Protein AF-A0A6N7C3K4-F1 (afdb_monomer_lite)

pLDDT: mean 86.45, std 16.1, range [30.47, 98.5]

Organism: NCBI:txid281738

Foldseek 3Di:
DDADADPDQGWDKDWDWDADPVRHTFIKIKIDGPDQDAPDDDWDPFWDWDWKAKQNRIFIKTWTWDADPPDRYIIIIMGGPDPVSGVVVLCCLQPDCFFIFMDDPNDTDGHHSPCVNVVSVVNPPDPD

Radius of gyration: 14.71 Å; chains: 1; bounding box: 35×38×34 Å

Structure (mmCIF, N/CA/C/O backbone):
data_AF-A0A6N7C3K4-F1
#
_entry.id   AF-A0A6N7C3K4-F1
#
loop_
_atom_site.group_PDB
_atom_site.id
_atom_site.type_symbol
_atom_site.label_atom_id
_atom_site.label_alt_id
_atom_site.label_comp_id
_atom_site.label_asym_id
_atom_site.label_entity_id
_atom_site.label_seq_id
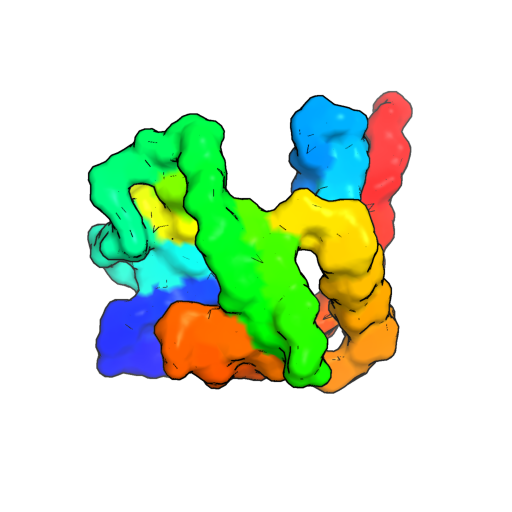_atom_site.pdbx_PDB_ins_code
_atom_site.Cartn_x
_atom_site.Cartn_y
_atom_site.Cartn_z
_atom_site.occupancy
_atom_site.B_iso_or_equiv
_atom_site.auth_seq_id
_atom_site.auth_comp_id
_atom_site.auth_asym_id
_atom_site.auth_atom_id
_atom_site.pdbx_PDB_model_num
ATOM 1 N N . MET A 1 1 ? 6.433 11.385 9.534 1.00 30.47 1 MET A N 1
ATOM 2 C CA . MET A 1 1 ? 7.196 10.177 9.163 1.00 30.47 1 MET A CA 1
ATOM 3 C C . MET A 1 1 ? 7.459 9.411 10.450 1.00 30.47 1 MET A C 1
ATOM 5 O O . MET A 1 1 ? 7.932 10.028 11.393 1.00 30.47 1 MET A O 1
ATOM 9 N N . TYR A 1 2 ? 7.035 8.153 10.552 1.00 32.94 2 TYR A N 1
ATOM 10 C CA . TYR A 1 2 ? 7.250 7.305 11.733 1.00 32.94 2 TYR A CA 1
ATOM 11 C C . TYR A 1 2 ? 8.053 6.087 11.276 1.00 32.94 2 TYR A C 1
ATOM 13 O O . TYR A 1 2 ? 7.717 5.512 10.243 1.00 32.94 2 TYR A O 1
ATOM 21 N N . MET A 1 3 ? 9.118 5.751 12.002 1.00 41.00 3 MET A N 1
ATOM 22 C CA . MET A 1 3 ? 10.035 4.655 11.685 1.00 41.00 3 MET A CA 1
ATOM 23 C C . MET A 1 3 ? 10.051 3.679 12.863 1.00 41.00 3 MET A C 1
ATOM 25 O O . MET A 1 3 ? 10.223 4.103 14.005 1.00 41.00 3 MET A O 1
ATOM 29 N N . SER A 1 4 ? 9.889 2.388 12.590 1.00 46.84 4 SER A N 1
ATOM 30 C CA . SER A 1 4 ? 10.194 1.302 13.527 1.00 46.84 4 SER A CA 1
ATOM 31 C C . SER A 1 4 ? 11.336 0.488 12.930 1.00 46.84 4 SER A C 1
ATOM 33 O O . SER A 1 4 ? 11.201 0.046 11.792 1.00 46.84 4 SER A O 1
ATOM 35 N N . GLY A 1 5 ? 12.441 0.318 13.659 1.00 42.53 5 GLY A N 1
ATOM 36 C CA . GLY A 1 5 ? 13.631 -0.386 13.174 1.00 42.53 5 GLY A CA 1
ATOM 37 C C . GLY A 1 5 ? 14.072 -1.527 14.090 1.00 42.53 5 GLY A C 1
ATOM 38 O O . GLY A 1 5 ? 13.938 -1.442 15.312 1.00 42.53 5 GLY A O 1
ATOM 39 N N . SER A 1 6 ? 14.646 -2.558 13.473 1.00 42.28 6 SER A N 1
ATOM 40 C CA . SER A 1 6 ? 15.576 -3.524 14.064 1.00 42.28 6 SER A CA 1
ATOM 41 C C . SER A 1 6 ? 16.664 -3.828 13.028 1.00 42.28 6 SER A C 1
ATOM 43 O O . SER A 1 6 ? 16.387 -3.870 11.833 1.00 42.28 6 SER A O 1
ATOM 45 N N . SER A 1 7 ? 17.904 -3.969 13.489 1.00 53.34 7 SER A N 1
ATOM 46 C CA . SER A 1 7 ? 19.130 -4.057 12.690 1.00 53.34 7 SER A CA 1
ATOM 47 C C . SER A 1 7 ? 19.326 -5.424 12.014 1.00 53.34 7 SER A C 1
ATOM 49 O O . SER A 1 7 ? 19.900 -6.331 12.605 1.00 53.34 7 SER A O 1
ATOM 51 N N . GLU A 1 8 ? 18.820 -5.509 10.795 1.00 52.69 8 GLU A N 1
ATOM 52 C CA . GLU A 1 8 ? 19.101 -6.340 9.608 1.00 52.69 8 GLU A CA 1
ATOM 53 C C . GLU A 1 8 ? 18.191 -5.672 8.570 1.00 52.69 8 GLU A C 1
ATOM 55 O O . GLU A 1 8 ? 17.054 -5.385 8.949 1.00 52.69 8 GLU A O 1
ATOM 60 N N . ASP A 1 9 ? 18.706 -5.291 7.391 1.00 57.31 9 ASP A N 1
ATOM 61 C CA . ASP A 1 9 ? 18.112 -4.328 6.444 1.00 57.31 9 ASP A CA 1
ATOM 62 C C . ASP A 1 9 ? 16.699 -3.867 6.835 1.00 57.31 9 ASP A C 1
ATOM 64 O O . ASP A 1 9 ? 15.711 -4.581 6.641 1.00 57.31 9 ASP A O 1
ATOM 68 N N . SER A 1 10 ? 16.601 -2.722 7.525 1.00 75.31 10 SER A N 1
ATOM 69 C CA . SER A 1 10 ? 15.352 -2.319 8.179 1.00 75.31 10 SER A CA 1
ATOM 70 C C . SER A 1 10 ? 14.288 -2.052 7.119 1.00 75.31 10 SER A C 1
ATOM 72 O O . SER A 1 10 ? 14.242 -0.982 6.514 1.00 75.31 10 SER A O 1
ATOM 74 N N . LYS A 1 11 ? 13.438 -3.048 6.886 1.00 80.88 11 LYS A N 1
ATOM 75 C CA . LYS A 1 11 ? 12.346 -2.988 5.925 1.00 80.88 11 LYS A CA 1
ATOM 76 C C . LYS A 1 11 ? 11.243 -2.083 6.462 1.00 80.88 11 LYS A C 1
ATOM 78 O O . LYS A 1 11 ? 10.771 -2.255 7.588 1.00 80.88 11 LYS A O 1
ATOM 83 N N . ILE A 1 12 ? 10.812 -1.114 5.663 1.00 87.50 12 ILE A N 1
ATOM 84 C CA . ILE A 1 12 ? 9.710 -0.215 5.999 1.00 87.50 12 ILE A CA 1
ATOM 85 C C . ILE A 1 12 ? 8.573 -0.406 5.006 1.00 87.50 12 ILE A C 1
ATOM 87 O O . ILE A 1 12 ? 8.734 -0.249 3.796 1.00 87.50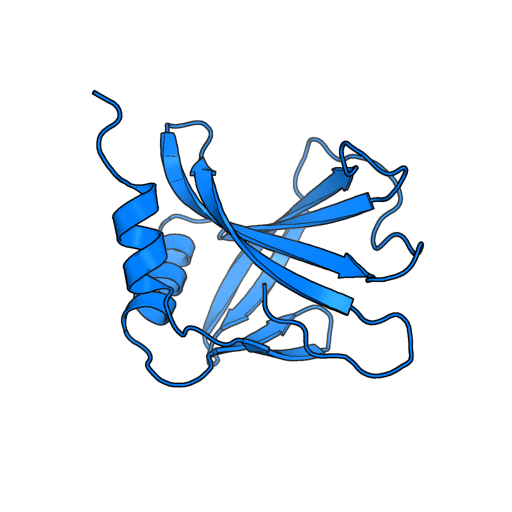 12 ILE A O 1
ATOM 91 N N . LEU A 1 13 ? 7.375 -0.600 5.561 1.00 92.19 13 LEU A N 1
ATOM 92 C CA . LEU A 1 13 ? 6.120 -0.418 4.849 1.00 92.19 13 LEU A CA 1
ATOM 93 C C . LEU A 1 13 ? 5.554 0.980 5.139 1.00 92.19 13 LEU A C 1
ATOM 95 O O . LEU A 1 13 ? 5.187 1.290 6.273 1.00 92.19 13 LEU A O 1
ATOM 99 N N . ILE A 1 14 ? 5.443 1.821 4.115 1.00 91.88 14 ILE A N 1
ATOM 100 C CA . ILE A 1 14 ? 4.824 3.154 4.188 1.00 91.88 14 ILE A CA 1
ATOM 101 C C . ILE A 1 14 ? 3.462 3.107 3.507 1.00 91.88 14 ILE A C 1
ATOM 103 O O . ILE A 1 14 ? 3.315 2.443 2.490 1.00 91.88 14 ILE A O 1
ATOM 107 N N . ALA A 1 15 ? 2.472 3.830 4.030 1.00 93.00 15 ALA A N 1
ATOM 108 C CA . ALA A 1 15 ? 1.196 4.037 3.354 1.00 93.00 15 ALA A CA 1
ATOM 109 C C . ALA A 1 15 ? 1.090 5.481 2.844 1.00 93.00 15 ALA A C 1
ATOM 111 O O . ALA A 1 15 ? 1.263 6.428 3.609 1.00 93.00 15 ALA A O 1
ATOM 112 N N . ASN A 1 16 ? 0.773 5.637 1.562 1.00 92.06 16 ASN A N 1
ATOM 113 C CA . ASN A 1 16 ? 0.655 6.905 0.856 1.00 92.06 16 ASN A CA 1
ATOM 114 C C . ASN A 1 16 ? -0.765 7.070 0.307 1.00 92.06 16 ASN A C 1
ATOM 116 O O . ASN A 1 16 ? -1.306 6.171 -0.340 1.00 92.06 16 ASN A O 1
ATOM 120 N N . ILE A 1 17 ? -1.372 8.230 0.553 1.00 91.50 17 ILE A N 1
ATOM 121 C CA . ILE A 1 17 ? -2.678 8.589 -0.005 1.00 91.50 17 ILE A CA 1
ATOM 122 C C . ILE A 1 17 ? -2.420 9.423 -1.257 1.00 91.50 17 ILE A C 1
ATOM 124 O O . ILE A 1 17 ? -1.823 10.492 -1.178 1.00 91.50 17 ILE A O 1
ATOM 128 N N . THR A 1 18 ? -2.849 8.921 -2.408 1.00 88.31 18 THR A N 1
ATOM 129 C CA . THR A 1 18 ? -2.716 9.600 -3.705 1.00 88.31 18 THR A CA 1
ATOM 130 C C . THR A 1 18 ? -3.952 9.312 -4.557 1.00 88.31 18 THR A C 1
ATOM 132 O O . THR A 1 18 ? -4.939 8.781 -4.051 1.00 88.31 18 THR A O 1
ATOM 135 N N . HIS A 1 19 ? -3.931 9.661 -5.835 1.00 86.88 19 HIS A N 1
ATOM 136 C CA . HIS A 1 19 ? -5.021 9.422 -6.769 1.00 86.88 19 HIS A CA 1
ATOM 137 C C . HIS A 1 19 ? -4.672 8.277 -7.724 1.00 86.88 19 HIS A C 1
ATOM 139 O O . HIS A 1 19 ? -3.527 8.114 -8.146 1.00 86.88 19 HIS A O 1
ATOM 145 N N . SER A 1 20 ? -5.666 7.458 -8.063 1.00 83.12 20 SER A N 1
ATOM 146 C CA . SER A 1 20 ? -5.566 6.501 -9.163 1.00 83.12 20 SER A CA 1
ATOM 147 C C . SER A 1 20 ? -5.400 7.236 -10.498 1.00 83.12 20 SER A C 1
ATOM 149 O O . SER A 1 20 ? -5.643 8.436 -10.602 1.00 83.12 20 SER A O 1
ATOM 151 N N . ALA A 1 21 ? -5.093 6.495 -11.567 1.00 79.69 21 ALA A N 1
ATOM 152 C CA . ALA A 1 21 ? -5.081 7.047 -12.925 1.00 79.69 21 ALA A CA 1
ATOM 153 C C . ALA A 1 21 ? -6.429 7.673 -13.346 1.00 79.69 21 ALA A C 1
ATOM 155 O O . ALA A 1 21 ? -6.464 8.527 -14.221 1.00 79.69 21 ALA A O 1
ATOM 156 N N . SER A 1 22 ? -7.534 7.263 -12.714 1.00 81.38 22 SER A N 1
ATOM 157 C CA . SER A 1 22 ? -8.872 7.821 -12.935 1.00 81.38 22 SER A CA 1
ATOM 158 C C . SER A 1 22 ? -9.215 8.981 -11.990 1.00 81.38 22 SER A C 1
ATOM 160 O O . SER A 1 22 ? -10.375 9.370 -11.911 1.00 81.38 22 SER A O 1
ATOM 162 N N . GLY A 1 23 ? -8.251 9.484 -11.214 1.00 82.56 23 GLY A N 1
ATOM 163 C CA . GLY A 1 23 ? -8.449 10.596 -10.284 1.00 82.56 23 GLY A CA 1
ATOM 164 C C . GLY A 1 23 ? -9.150 10.231 -8.972 1.00 82.56 23 GLY A C 1
ATOM 165 O O . GLY A 1 23 ? -9.439 11.118 -8.180 1.00 82.56 23 GLY A O 1
ATOM 166 N N . HIS A 1 24 ? -9.419 8.952 -8.688 1.00 84.62 24 HIS A N 1
ATOM 167 C CA . HIS A 1 24 ? -10.021 8.564 -7.410 1.00 84.62 24 HIS A CA 1
ATOM 168 C C . HIS A 1 24 ? -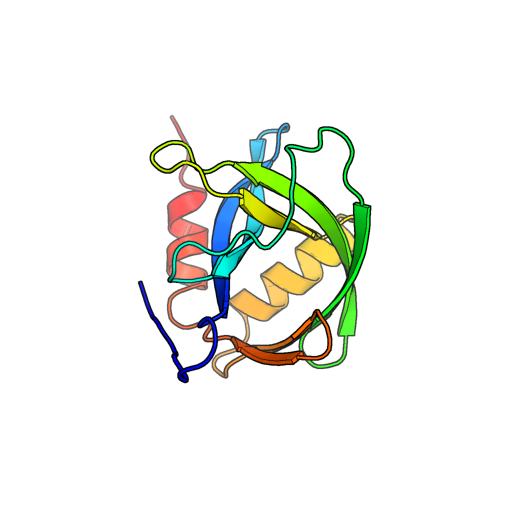8.962 8.445 -6.325 1.00 84.62 24 HIS A C 1
ATOM 170 O O . HIS A 1 24 ? -7.958 7.753 -6.503 1.00 84.62 24 HIS A O 1
ATOM 176 N N . GLN A 1 25 ? -9.217 9.061 -5.174 1.00 88.75 25 GLN A N 1
ATOM 177 C CA . GLN A 1 25 ? -8.360 8.925 -4.007 1.00 88.75 25 GLN A CA 1
ATOM 178 C C . GLN A 1 25 ? -8.192 7.447 -3.621 1.00 88.75 25 GLN A C 1
ATOM 180 O O . GLN A 1 25 ? -9.160 6.685 -3.527 1.00 88.75 25 GLN A O 1
ATOM 185 N N . ARG A 1 26 ? -6.949 7.029 -3.403 1.00 91.88 26 ARG A N 1
ATOM 186 C CA . ARG A 1 26 ? -6.567 5.636 -3.205 1.00 91.88 26 ARG A CA 1
ATOM 187 C C . ARG A 1 26 ? -5.396 5.526 -2.237 1.00 91.88 26 ARG A C 1
ATOM 189 O O . ARG A 1 26 ? -4.535 6.401 -2.160 1.00 91.88 26 ARG A O 1
ATOM 196 N N . LEU A 1 27 ? -5.377 4.418 -1.502 1.00 92.75 27 LEU A N 1
ATOM 197 C CA . LEU A 1 27 ? -4.269 4.060 -0.630 1.00 92.75 27 LEU A CA 1
ATOM 198 C C . LEU A 1 27 ? -3.268 3.187 -1.391 1.00 92.75 27 LEU A C 1
ATOM 200 O O . LEU A 1 27 ? -3.627 2.145 -1.953 1.00 92.75 27 LEU A O 1
ATOM 204 N N . TYR A 1 28 ? -2.017 3.618 -1.378 1.00 95.12 28 TYR A N 1
ATOM 205 C CA . TYR A 1 28 ? -0.873 2.866 -1.865 1.00 95.12 28 TYR A CA 1
ATOM 206 C C . TYR A 1 28 ? 0.047 2.540 -0.698 1.00 95.12 28 TYR A C 1
ATOM 208 O O . TYR A 1 28 ? 0.108 3.280 0.280 1.00 95.12 28 TYR A O 1
ATOM 216 N N . PHE A 1 29 ? 0.759 1.431 -0.804 1.00 95.44 29 PHE A N 1
ATOM 217 C CA . PHE A 1 29 ? 1.807 1.043 0.120 1.00 95.44 29 PHE A CA 1
ATOM 218 C C . PHE A 1 29 ? 3.141 1.043 -0.620 1.00 95.44 29 PHE A C 1
ATOM 220 O O . PHE A 1 29 ? 3.174 0.708 -1.802 1.00 95.44 29 PHE A O 1
ATOM 227 N N . SER A 1 30 ? 4.215 1.410 0.064 1.00 93.12 30 SER A N 1
ATOM 228 C CA . SER A 1 30 ? 5.581 1.360 -0.446 1.00 93.12 30 SER A CA 1
ATOM 229 C C . SER A 1 30 ? 6.418 0.504 0.490 1.00 93.12 30 SER A C 1
ATOM 231 O O . SER A 1 30 ? 6.492 0.807 1.678 1.00 93.12 30 SER A O 1
ATOM 233 N N . ASP A 1 31 ? 7.020 -0.550 -0.041 1.00 92.12 31 ASP A N 1
ATOM 234 C CA . ASP A 1 31 ? 7.892 -1.475 0.678 1.00 92.12 31 ASP A CA 1
ATOM 235 C C . ASP A 1 31 ? 9.329 -1.313 0.168 1.00 92.12 31 ASP A C 1
ATOM 237 O O . ASP A 1 31 ? 9.560 -1.424 -1.038 1.00 92.12 31 ASP A O 1
ATOM 241 N N . HIS A 1 32 ? 10.254 -0.971 1.064 1.00 87.19 32 HIS A N 1
ATOM 242 C CA . HIS A 1 32 ? 11.668 -0.710 0.766 1.00 87.19 32 HIS A CA 1
ATOM 243 C C . HIS A 1 32 ? 12.530 -0.858 2.023 1.00 87.19 32 HIS A C 1
ATOM 245 O O . HIS A 1 32 ? 12.018 -0.805 3.143 1.00 87.19 32 HIS A O 1
ATOM 251 N N . TYR A 1 33 ? 13.837 -1.006 1.831 1.00 83.75 33 TYR A N 1
ATOM 252 C CA . TYR A 1 33 ? 14.822 -0.971 2.905 1.00 83.75 33 TYR A CA 1
ATOM 253 C C . TYR A 1 33 ? 15.263 0.472 3.202 1.00 83.75 33 TYR A C 1
ATOM 255 O O . TYR A 1 33 ? 15.229 1.328 2.317 1.00 83.75 33 TYR A O 1
ATOM 263 N N . ILE A 1 34 ? 15.622 0.763 4.461 1.00 76.88 34 ILE A N 1
ATOM 264 C CA . ILE A 1 34 ? 16.193 2.068 4.865 1.00 76.88 34 ILE A CA 1
ATOM 265 C C . ILE A 1 34 ? 17.598 2.269 4.283 1.00 76.88 34 ILE A C 1
ATOM 267 O O . ILE A 1 34 ? 18.017 3.401 4.046 1.00 76.88 34 ILE A O 1
ATOM 271 N N . ASP A 1 35 ? 18.342 1.182 4.122 1.00 75.00 35 ASP A N 1
ATOM 272 C CA . ASP A 1 35 ? 19.688 1.166 3.555 1.00 75.00 35 ASP A CA 1
ATOM 273 C C . ASP A 1 35 ? 19.664 1.185 2.016 1.00 75.00 35 ASP A C 1
ATOM 275 O O . ASP A 1 35 ? 18.681 1.570 1.386 1.00 75.00 35 ASP A O 1
ATOM 279 N N . THR A 1 36 ? 20.794 0.823 1.406 1.00 68.06 36 THR A N 1
ATOM 280 C CA . THR A 1 36 ? 21.004 0.823 -0.042 1.00 68.06 36 THR A CA 1
ATOM 281 C C . THR A 1 36 ? 20.438 -0.411 -0.757 1.00 68.06 36 THR A C 1
ATOM 283 O O . THR A 1 36 ? 20.602 -0.509 -1.971 1.00 68.06 36 THR A O 1
ATOM 286 N N . SER A 1 37 ? 19.808 -1.358 -0.054 1.00 79.81 37 SER A N 1
ATOM 287 C CA . SER A 1 37 ? 19.313 -2.607 -0.639 1.00 79.81 37 SER A CA 1
ATOM 288 C C . SER A 1 37 ? 18.032 -2.402 -1.452 1.00 79.81 37 SER A C 1
ATOM 290 O O . SER A 1 37 ? 17.091 -1.716 -1.047 1.00 79.81 37 SER A O 1
ATOM 292 N N . ASP A 1 38 ? 17.972 -3.058 -2.609 1.00 86.38 38 ASP A N 1
ATOM 293 C CA . ASP A 1 38 ? 16.785 -3.104 -3.458 1.00 86.38 38 ASP A CA 1
ATOM 294 C C . ASP A 1 38 ? 15.845 -4.233 -3.021 1.00 86.38 38 ASP A C 1
ATOM 296 O O . ASP A 1 38 ? 16.262 -5.384 -2.893 1.00 86.38 38 ASP A O 1
ATOM 300 N N . VAL A 1 39 ? 14.541 -3.960 -2.901 1.00 87.25 39 VAL A N 1
ATOM 301 C CA . VAL A 1 39 ? 13.542 -5.040 -2.711 1.00 87.25 39 VAL A CA 1
ATOM 302 C C . VAL A 1 39 ? 13.188 -5.751 -4.025 1.00 87.25 39 VAL A C 1
ATOM 304 O O . VAL A 1 39 ? 12.516 -6.784 -4.024 1.00 87.25 39 VAL A O 1
ATOM 307 N N . CYS A 1 40 ? 13.586 -5.186 -5.170 1.00 90.44 40 CYS A N 1
ATOM 308 C CA . CYS A 1 40 ? 13.315 -5.716 -6.506 1.00 90.44 40 CYS A CA 1
ATOM 309 C C . CYS A 1 40 ? 14.282 -5.143 -7.552 1.00 90.44 40 CYS A C 1
ATOM 311 O O . CYS A 1 40 ? 14.810 -4.062 -7.374 1.00 90.44 40 CYS A O 1
ATOM 313 N N . SER A 1 41 ? 14.512 -5.840 -8.668 1.00 88.81 41 SER A N 1
ATOM 314 C CA . SER A 1 41 ? 15.680 -5.538 -9.521 1.00 88.81 41 SER A CA 1
ATOM 315 C C . SER A 1 41 ? 15.434 -4.603 -10.716 1.00 88.81 41 SER A C 1
ATOM 317 O O . SER A 1 41 ? 16.391 -4.143 -11.330 1.00 88.81 41 SER A O 1
ATOM 319 N N . PHE A 1 42 ? 14.184 -4.364 -11.132 1.00 90.00 42 PHE A N 1
ATOM 320 C CA . PHE A 1 42 ? 13.892 -3.540 -12.317 1.00 90.00 42 PHE A CA 1
ATOM 321 C C . PHE A 1 42 ? 12.456 -3.017 -12.344 1.00 90.00 42 PHE A C 1
ATOM 323 O O . PHE A 1 42 ? 11.528 -3.687 -11.893 1.00 90.00 42 PHE A O 1
ATOM 330 N N . LYS A 1 43 ? 12.243 -1.842 -12.959 1.00 94.12 43 LYS A N 1
ATOM 331 C CA . LYS A 1 43 ? 10.902 -1.253 -13.107 1.00 94.12 43 LYS A CA 1
ATOM 332 C C . LYS A 1 43 ? 9.967 -2.187 -13.877 1.00 94.12 43 LYS A C 1
ATOM 334 O O . LYS A 1 43 ? 10.277 -2.608 -14.988 1.00 94.12 43 LYS A O 1
ATOM 339 N N . THR A 1 44 ? 8.776 -2.417 -13.337 1.00 95.19 44 THR A N 1
ATOM 340 C CA . THR A 1 44 ? 7.725 -3.203 -14.002 1.00 95.19 44 THR A CA 1
ATOM 341 C C . THR A 1 44 ? 6.565 -2.312 -14.428 1.00 95.19 44 THR A C 1
ATOM 343 O O . THR A 1 44 ? 6.067 -1.532 -13.617 1.00 95.19 44 THR A O 1
ATOM 346 N N . SER A 1 45 ? 6.070 -2.471 -15.656 1.00 92.81 45 SER A N 1
ATOM 347 C CA . SER A 1 45 ? 4.836 -1.820 -16.132 1.00 92.81 45 SER A CA 1
ATOM 348 C C . SER A 1 45 ? 3.576 -2.626 -15.795 1.00 92.81 45 SER A C 1
ATOM 350 O O . SER A 1 45 ? 2.526 -2.059 -15.489 1.00 92.81 45 SER A O 1
ATOM 352 N N . VAL A 1 46 ? 3.685 -3.956 -15.800 1.00 93.88 46 VAL A N 1
ATOM 353 C CA . VAL A 1 46 ? 2.594 -4.877 -15.466 1.00 93.88 46 VAL A CA 1
ATOM 354 C C . VAL A 1 46 ? 2.703 -5.287 -13.995 1.00 93.88 46 VAL A C 1
ATOM 356 O O . VAL A 1 46 ? 3.756 -5.784 -13.592 1.00 93.88 46 VAL A O 1
ATOM 359 N N . PRO A 1 47 ? 1.644 -5.118 -13.181 1.00 95.88 47 PRO A N 1
ATOM 360 C CA . PRO A 1 47 ? 1.683 -5.528 -11.786 1.00 95.88 47 PRO A CA 1
ATOM 361 C C . PRO A 1 47 ? 1.654 -7.046 -11.638 1.00 95.88 47 PRO A C 1
ATOM 363 O O . PRO A 1 47 ? 0.843 -7.741 -12.257 1.00 95.88 47 PRO A O 1
ATOM 366 N N . SER A 1 48 ? 2.444 -7.542 -10.693 1.00 95.94 48 SER A N 1
ATOM 367 C CA . SER A 1 48 ? 2.214 -8.860 -10.104 1.00 95.94 48 SER A CA 1
ATOM 368 C C . SER A 1 48 ? 0.996 -8.822 -9.171 1.00 95.94 48 SER A C 1
ATOM 370 O O . SER A 1 48 ? 0.605 -7.764 -8.668 1.00 95.94 48 SER A O 1
ATOM 372 N N . ARG A 1 49 ? 0.364 -9.980 -8.948 1.00 96.12 49 ARG A N 1
ATOM 373 C CA . ARG A 1 49 ? -0.765 -10.126 -8.018 1.00 96.12 49 ARG A CA 1
ATOM 374 C C . ARG A 1 49 ? -0.352 -10.985 -6.841 1.00 96.12 49 ARG A C 1
ATOM 376 O O . ARG A 1 49 ? 0.222 -12.049 -7.037 1.00 96.12 49 ARG A O 1
ATOM 383 N N . PHE A 1 50 ? -0.715 -10.556 -5.645 1.00 94.88 50 PHE A N 1
ATOM 384 C CA . PHE A 1 50 ? -0.459 -11.305 -4.419 1.00 94.88 50 PHE A CA 1
ATOM 385 C C . PHE A 1 50 ? -1.517 -10.951 -3.362 1.00 94.88 50 PHE A C 1
ATOM 387 O O . PHE A 1 50 ? -2.446 -10.188 -3.642 1.00 94.88 50 PHE A O 1
ATOM 394 N N . THR A 1 51 ? -1.411 -11.529 -2.169 1.00 97.00 51 THR A N 1
ATOM 395 C CA . THR A 1 51 ? -2.368 -11.321 -1.078 1.00 97.00 51 THR A CA 1
ATOM 396 C C . THR A 1 51 ? -1.673 -10.653 0.100 1.00 97.00 51 THR A C 1
ATOM 398 O O . THR A 1 51 ? -0.628 -11.121 0.539 1.00 97.00 51 THR A O 1
ATOM 401 N N . MET A 1 52 ? -2.286 -9.599 0.634 1.00 97.88 52 MET A N 1
ATOM 402 C CA . MET A 1 52 ? -1.995 -9.088 1.976 1.00 97.88 52 MET A CA 1
ATOM 403 C C . MET A 1 52 ? -3.172 -9.409 2.885 1.00 97.88 52 MET A C 1
ATOM 405 O O . MET A 1 52 ? -4.320 -9.422 2.433 1.00 97.88 52 MET A O 1
ATOM 409 N N . VAL A 1 53 ? -2.909 -9.646 4.164 1.00 98.31 53 VAL A N 1
ATOM 410 C CA . VAL A 1 53 ? -3.964 -9.884 5.155 1.00 98.31 53 VAL A CA 1
ATOM 411 C C . VAL A 1 53 ? -3.999 -8.709 6.117 1.00 98.31 53 VAL A C 1
ATOM 413 O O . VAL A 1 53 ? -2.994 -8.411 6.749 1.00 98.31 53 VAL A O 1
ATOM 416 N N . PHE A 1 54 ? -5.149 -8.055 6.252 1.00 97.81 54 PHE A N 1
ATOM 417 C CA . PHE A 1 54 ? -5.356 -6.928 7.163 1.00 97.81 54 PHE A CA 1
ATOM 418 C C . PHE A 1 54 ? -6.353 -7.354 8.242 1.00 97.81 54 PHE A C 1
ATOM 420 O O . PHE A 1 54 ? -7.488 -7.698 7.919 1.00 97.81 54 PHE A O 1
ATOM 427 N N . ASN A 1 55 ? -5.947 -7.379 9.513 1.00 96.62 55 ASN A N 1
ATOM 428 C CA . ASN A 1 55 ? -6.760 -7.870 10.636 1.00 96.62 55 ASN A CA 1
ATOM 429 C C . ASN A 1 55 ? -7.469 -9.209 10.337 1.00 96.62 55 ASN A C 1
ATOM 431 O O . ASN A 1 55 ? -8.653 -9.381 10.616 1.00 96.62 55 ASN A O 1
ATOM 435 N N . GLY A 1 56 ? -6.745 -10.154 9.728 1.00 96.56 56 GLY A N 1
ATOM 436 C CA . GLY A 1 56 ? -7.261 -11.480 9.361 1.00 96.56 56 GLY A CA 1
ATOM 437 C C . GLY A 1 56 ? -8.049 -11.538 8.045 1.00 96.56 56 GLY A C 1
ATOM 438 O O . GLY A 1 56 ? -8.296 -12.628 7.538 1.00 96.56 56 GLY A O 1
ATOM 439 N N . GLN A 1 57 ? -8.398 -10.401 7.438 1.00 98.12 57 GLN A N 1
ATOM 440 C CA . GLN A 1 57 ? -9.068 -10.367 6.140 1.00 98.12 57 GLN A CA 1
ATOM 441 C C . GLN A 1 57 ? -8.048 -10.335 5.000 1.00 98.12 57 GLN A C 1
ATOM 443 O O . GLN A 1 57 ? -7.301 -9.368 4.841 1.00 98.12 57 GLN A O 1
ATOM 448 N N . ALA A 1 58 ? -8.066 -11.363 4.154 1.00 97.94 58 ALA A N 1
ATOM 449 C CA . ALA A 1 58 ? -7.274 -11.396 2.931 1.00 97.94 58 ALA A CA 1
ATOM 450 C C . ALA A 1 58 ? -7.789 -10.378 1.897 1.00 97.94 58 ALA A C 1
ATOM 452 O O . ALA A 1 58 ? -8.987 -10.309 1.599 1.00 97.94 58 ALA A O 1
ATOM 453 N N . VAL A 1 59 ? -6.861 -9.622 1.316 1.00 98.50 59 VAL A N 1
ATOM 454 C CA . VAL A 1 59 ? -7.090 -8.636 0.260 1.00 98.50 59 VAL A CA 1
ATOM 455 C C . VAL A 1 59 ? -6.112 -8.914 -0.877 1.00 98.50 59 VAL A C 1
ATOM 457 O O . VAL A 1 59 ? -4.899 -8.971 -0.680 1.00 98.50 59 VAL A O 1
ATOM 460 N N . LYS A 1 60 ? -6.644 -9.085 -2.091 1.00 98.19 60 LYS A N 1
ATOM 461 C CA . LYS A 1 60 ? -5.824 -9.206 -3.299 1.00 98.19 60 LYS A CA 1
ATOM 462 C C . LYS A 1 60 ? -5.221 -7.846 -3.636 1.00 98.19 60 LYS A C 1
ATOM 464 O O . LYS A 1 60 ? -5.953 -6.860 -3.728 1.00 98.19 60 LYS A O 1
ATOM 469 N N . MET A 1 61 ? -3.922 -7.823 -3.882 1.00 97.94 61 MET A N 1
ATOM 470 C CA . MET A 1 61 ? -3.124 -6.631 -4.135 1.00 97.94 61 MET A CA 1
ATOM 471 C C . MET A 1 61 ? -2.485 -6.690 -5.527 1.00 97.94 61 MET A C 1
ATOM 473 O O . MET A 1 61 ? -2.214 -7.770 -6.059 1.00 97.94 61 MET A O 1
ATOM 477 N N . LEU A 1 62 ? -2.256 -5.516 -6.108 1.00 97.31 62 LEU A N 1
ATOM 478 C CA . LEU A 1 62 ? -1.362 -5.293 -7.243 1.00 97.31 62 LEU A CA 1
ATOM 479 C C . LEU A 1 62 ? -0.024 -4.799 -6.698 1.00 97.31 62 LEU A C 1
ATOM 481 O O . LEU A 1 62 ? -0.029 -4.012 -5.752 1.00 97.31 62 LEU A O 1
ATOM 485 N N . ARG A 1 63 ? 1.086 -5.253 -7.284 1.00 96.75 63 ARG A N 1
ATOM 486 C CA . ARG A 1 63 ? 2.446 -4.854 -6.904 1.00 96.75 63 ARG A CA 1
ATOM 487 C C . ARG A 1 63 ? 3.303 -4.573 -8.128 1.00 96.75 63 ARG A C 1
ATOM 489 O O . ARG A 1 63 ? 3.453 -5.455 -8.979 1.00 96.75 63 ARG A O 1
ATOM 496 N N . TRP A 1 64 ? 3.901 -3.389 -8.161 1.00 96.56 64 TRP A N 1
ATOM 497 C CA . TRP A 1 64 ? 4.891 -2.968 -9.149 1.00 96.56 64 TRP A CA 1
ATOM 498 C C . TRP A 1 64 ? 6.249 -2.795 -8.480 1.00 96.56 64 TRP A C 1
ATOM 500 O O . TRP A 1 64 ? 6.312 -2.281 -7.369 1.00 96.56 64 TRP A O 1
ATOM 510 N N . CYS A 1 65 ? 7.324 -3.157 -9.172 1.00 96.44 65 CYS A N 1
ATOM 511 C CA . CYS A 1 65 ? 8.653 -2.662 -8.845 1.00 96.44 65 CYS A CA 1
ATOM 512 C C . CYS A 1 65 ? 8.823 -1.274 -9.475 1.00 96.44 65 CYS A C 1
ATOM 514 O O . CYS A 1 65 ? 8.637 -1.104 -10.687 1.00 96.44 65 CYS A O 1
ATOM 516 N N . LYS A 1 66 ? 9.133 -0.273 -8.657 1.00 94.88 66 LYS A N 1
ATOM 517 C CA . LYS A 1 66 ? 9.380 1.114 -9.057 1.00 94.88 66 LYS A CA 1
ATOM 518 C C . LYS A 1 66 ? 10.780 1.522 -8.627 1.00 94.88 66 LYS A C 1
ATOM 520 O O . LYS A 1 66 ? 11.348 0.919 -7.735 1.00 94.88 66 LYS A O 1
ATOM 525 N N . LYS A 1 67 ? 11.324 2.554 -9.269 1.00 93.19 67 LYS A N 1
ATOM 526 C CA . LYS A 1 67 ? 12.591 3.177 -8.867 1.00 93.19 67 LYS A CA 1
ATOM 527 C C . LYS A 1 67 ? 12.281 4.490 -8.171 1.00 93.19 67 LYS A C 1
ATOM 529 O O . LYS A 1 67 ? 11.385 5.203 -8.642 1.00 93.19 67 LYS A O 1
ATOM 534 N N . PHE A 1 68 ? 13.013 4.808 -7.116 1.00 89.06 68 PHE A N 1
ATOM 535 C CA . PHE A 1 68 ? 13.015 6.153 -6.556 1.00 89.06 68 PHE A CA 1
ATOM 536 C C . PHE A 1 68 ? 13.503 7.172 -7.599 1.00 89.06 68 PHE A C 1
ATOM 538 O O . PHE A 1 68 ? 14.140 6.829 -8.600 1.00 89.06 68 PHE A O 1
ATOM 545 N N . THR A 1 69 ? 13.100 8.429 -7.438 1.00 89.06 69 THR A N 1
ATOM 546 C CA . THR A 1 69 ? 13.432 9.502 -8.392 1.00 89.06 69 THR A CA 1
ATOM 547 C C . THR A 1 69 ? 14.796 10.122 -8.123 1.00 89.06 69 THR A C 1
ATOM 549 O O . THR A 1 69 ? 15.426 10.637 -9.040 1.00 89.06 69 THR A O 1
ATOM 552 N N . ASP A 1 70 ? 15.212 10.092 -6.866 1.00 87.44 70 ASP A N 1
ATOM 553 C CA . ASP A 1 70 ? 16.360 10.775 -6.276 1.00 87.44 70 ASP A CA 1
ATOM 554 C C . ASP A 1 70 ? 17.540 9.837 -5.998 1.00 87.44 70 ASP A C 1
ATOM 556 O O . ASP A 1 70 ? 18.686 10.280 -6.021 1.00 87.44 70 ASP A O 1
ATOM 560 N N . VAL A 1 71 ? 17.276 8.545 -5.799 1.00 86.25 71 VAL A N 1
ATOM 561 C CA . VAL A 1 71 ? 18.294 7.519 -5.538 1.00 86.25 71 VAL A CA 1
ATOM 562 C C . VAL A 1 71 ? 18.190 6.353 -6.523 1.00 86.25 71 VAL A C 1
ATOM 564 O O . VAL A 1 71 ? 17.118 6.053 -7.057 1.00 86.25 71 VAL A O 1
ATOM 567 N N . ASP A 1 72 ? 19.320 5.689 -6.790 1.00 87.62 72 ASP A N 1
ATOM 568 C CA . ASP A 1 72 ? 19.391 4.511 -7.666 1.00 87.62 72 ASP A CA 1
ATOM 569 C C . ASP A 1 72 ? 18.937 3.243 -6.937 1.00 87.62 72 ASP A C 1
ATOM 571 O O . ASP A 1 72 ? 19.700 2.300 -6.779 1.00 87.62 72 ASP A O 1
ATOM 575 N N . GLN A 1 73 ? 17.699 3.265 -6.443 1.00 89.69 73 GLN A N 1
ATOM 576 C CA . GLN A 1 73 ? 17.120 2.175 -5.668 1.00 89.69 73 GLN A CA 1
ATOM 577 C C . GLN A 1 73 ? 15.698 1.864 -6.113 1.00 89.69 73 GLN A C 1
ATOM 579 O O . GLN A 1 73 ? 14.974 2.724 -6.638 1.00 89.69 73 GLN A O 1
ATOM 584 N N . TYR A 1 74 ? 15.278 0.635 -5.852 1.00 93.12 74 TYR A N 1
ATOM 585 C CA . TYR A 1 74 ? 13.999 0.090 -6.256 1.00 93.12 74 TYR A CA 1
ATOM 586 C C . TYR A 1 74 ? 13.156 -0.337 -5.055 1.00 93.12 74 TYR A C 1
ATOM 588 O O . TYR A 1 74 ? 13.622 -0.987 -4.122 1.00 93.12 74 TYR A O 1
ATOM 596 N N . TYR A 1 75 ? 11.873 0.009 -5.118 1.00 93.88 75 TYR A N 1
ATOM 597 C CA . TYR A 1 75 ? 10.864 -0.291 -4.111 1.00 93.88 75 TYR A CA 1
ATOM 598 C C . TYR A 1 75 ? 9.662 -0.999 -4.725 1.00 93.88 75 TYR A C 1
ATOM 600 O O . TYR A 1 75 ? 9.370 -0.862 -5.919 1.00 93.88 75 TYR A O 1
ATOM 608 N N . PHE A 1 76 ? 8.902 -1.712 -3.899 1.00 95.38 76 PHE A N 1
ATOM 609 C CA . PHE A 1 76 ? 7.588 -2.187 -4.302 1.00 95.38 76 PHE A CA 1
ATOM 610 C C . PHE A 1 76 ? 6.532 -1.132 -4.004 1.00 95.38 76 PHE A C 1
ATOM 612 O O . PHE A 1 76 ? 6.392 -0.695 -2.868 1.00 95.38 76 PHE A O 1
ATOM 619 N N . GLU A 1 77 ? 5.734 -0.773 -5.005 1.00 96.00 77 GLU A N 1
ATOM 620 C CA . GLU A 1 77 ? 4.484 -0.044 -4.811 1.00 96.00 77 GLU A CA 1
ATOM 621 C C . GLU A 1 77 ? 3.311 -1.019 -4.883 1.00 96.00 77 GLU A C 1
ATOM 623 O O . GLU A 1 77 ? 3.214 -1.815 -5.822 1.00 96.00 77 GLU A O 1
ATOM 628 N N . LEU A 1 78 ? 2.407 -0.955 -3.906 1.00 96.31 78 LEU A N 1
ATOM 629 C CA . LEU A 1 78 ? 1.313 -1.903 -3.747 1.00 96.31 78 LEU A CA 1
ATOM 630 C C . LEU A 1 78 ? -0.029 -1.188 -3.547 1.00 96.31 78 LEU A C 1
ATOM 632 O O . LEU A 1 78 ? -0.107 -0.157 -2.891 1.00 96.31 78 LEU A O 1
ATOM 636 N N . THR A 1 79 ? -1.124 -1.738 -4.070 1.00 96.88 79 THR A N 1
ATOM 637 C CA . THR A 1 79 ? -2.488 -1.220 -3.825 1.00 96.88 79 THR A CA 1
ATOM 638 C C . THR A 1 79 ? -3.522 -2.343 -3.941 1.00 96.88 79 THR A C 1
ATOM 640 O O . THR A 1 79 ? -3.266 -3.323 -4.649 1.00 96.88 79 THR A O 1
ATOM 643 N N . PRO A 1 80 ? -4.699 -2.259 -3.289 1.00 97.19 80 PRO A N 1
ATOM 644 C CA . PRO A 1 80 ? -5.749 -3.252 -3.479 1.00 97.19 80 PRO A CA 1
ATOM 645 C C . PRO A 1 80 ? -6.135 -3.402 -4.954 1.00 97.19 80 PRO A C 1
ATOM 647 O O . PRO A 1 80 ? -6.353 -2.422 -5.662 1.00 97.19 80 PRO A O 1
ATOM 650 N N . ALA A 1 81 ? -6.255 -4.642 -5.422 1.00 96.31 81 ALA A N 1
ATOM 651 C CA . ALA A 1 81 ? -6.521 -4.962 -6.825 1.00 96.31 81 ALA A CA 1
ATOM 652 C C . ALA A 1 81 ? -7.986 -4.774 -7.239 1.00 96.31 81 ALA A C 1
ATOM 654 O O . ALA A 1 81 ? -8.305 -4.822 -8.423 1.00 96.31 81 ALA A O 1
ATOM 655 N N . THR A 1 82 ? -8.888 -4.626 -6.270 1.00 94.81 82 THR A N 1
ATOM 656 C CA . THR A 1 82 ? -10.333 -4.536 -6.502 1.00 94.81 82 THR A CA 1
ATOM 657 C C . THR A 1 82 ? -10.921 -3.387 -5.706 1.00 94.81 82 THR A C 1
ATOM 659 O O . THR A 1 82 ? -10.403 -3.037 -4.645 1.00 94.81 82 THR A O 1
ATOM 662 N N . GLU A 1 83 ? -12.039 -2.840 -6.178 1.00 93.12 83 GLU A N 1
ATOM 663 C CA . GLU A 1 83 ? -12.721 -1.750 -5.481 1.00 93.12 83 GLU A CA 1
ATOM 664 C C . GLU A 1 83 ? -13.275 -2.190 -4.122 1.00 93.12 83 GLU A C 1
ATOM 666 O O . GLU A 1 83 ? -13.167 -1.484 -3.124 1.00 93.12 83 GLU A O 1
ATOM 671 N N . ARG A 1 84 ? -13.771 -3.428 -4.032 1.00 95.50 84 ARG A N 1
ATOM 672 C CA . ARG A 1 84 ? -14.167 -4.028 -2.752 1.00 95.50 84 ARG A CA 1
ATOM 673 C C . ARG A 1 84 ? -12.998 -4.089 -1.762 1.00 95.50 84 ARG A C 1
ATOM 675 O O . ARG A 1 84 ? -13.183 -3.768 -0.591 1.00 95.50 84 ARG A O 1
ATOM 682 N N . GLY A 1 85 ? -11.814 -4.497 -2.224 1.00 96.56 85 GLY A N 1
ATOM 683 C CA . GLY A 1 85 ? -10.602 -4.533 -1.402 1.00 96.56 85 GLY A CA 1
ATOM 684 C C . GLY A 1 85 ? -10.172 -3.138 -0.952 1.00 96.56 85 GLY A C 1
ATOM 685 O O . GLY A 1 85 ? -9.897 -2.936 0.226 1.00 96.56 85 GLY A O 1
ATOM 686 N N . ASN A 1 86 ? -10.197 -2.170 -1.870 1.00 94.94 86 ASN A N 1
ATOM 687 C CA . ASN A 1 86 ? -9.914 -0.763 -1.590 1.00 94.94 86 ASN A CA 1
ATOM 688 C C . ASN A 1 86 ? -10.831 -0.213 -0.487 1.00 94.94 86 ASN A C 1
ATOM 690 O O . ASN A 1 86 ? -10.355 0.242 0.553 1.00 94.94 86 ASN A O 1
ATOM 694 N N . ASN A 1 87 ? -12.145 -0.364 -0.656 1.00 95.12 87 ASN A N 1
ATOM 695 C CA . ASN A 1 87 ? -13.142 0.090 0.312 1.00 95.12 87 ASN A CA 1
ATOM 696 C C . ASN A 1 87 ? -12.995 -0.578 1.679 1.00 95.12 87 ASN A C 1
ATOM 698 O O . ASN A 1 87 ? -13.146 0.084 2.707 1.00 95.12 87 ASN A O 1
ATOM 702 N N . TYR A 1 88 ? -12.685 -1.875 1.706 1.00 97.38 88 TYR A N 1
ATOM 703 C CA . TYR A 1 88 ? -12.421 -2.584 2.953 1.00 97.38 88 TYR A CA 1
ATOM 704 C C . TYR A 1 88 ? -11.227 -1.976 3.703 1.00 97.38 88 TYR A C 1
ATOM 706 O O . TYR A 1 88 ? -11.370 -1.613 4.872 1.00 97.38 88 TYR A O 1
ATOM 714 N N . VAL A 1 89 ? -10.083 -1.818 3.028 1.00 96.75 89 VAL A N 1
ATOM 715 C CA . VAL A 1 89 ? -8.856 -1.289 3.641 1.00 96.75 89 VAL A CA 1
ATOM 716 C C . VAL A 1 89 ? -9.077 0.147 4.119 1.00 96.75 89 VAL A C 1
ATOM 718 O O . VAL A 1 89 ? -8.817 0.445 5.280 1.00 96.75 89 VAL A O 1
ATOM 721 N N . ILE A 1 90 ? -9.650 1.023 3.291 1.00 95.06 90 ILE A N 1
ATOM 722 C CA . ILE A 1 90 ? -9.923 2.417 3.680 1.00 95.06 90 ILE A CA 1
ATOM 723 C C . ILE A 1 90 ? -10.858 2.472 4.892 1.00 95.06 90 ILE A C 1
ATOM 725 O O . ILE A 1 90 ? -10.581 3.187 5.855 1.00 95.06 90 ILE A O 1
ATOM 729 N N . LYS A 1 91 ? -11.956 1.705 4.885 1.00 95.75 91 LYS A N 1
ATOM 730 C CA . LYS A 1 91 ? -12.899 1.663 6.013 1.00 95.75 91 LYS A CA 1
ATOM 731 C C . LYS A 1 91 ? -12.221 1.176 7.291 1.00 95.75 91 LYS A C 1
ATOM 733 O O . LYS A 1 91 ? -12.503 1.715 8.361 1.00 95.75 91 LYS A O 1
ATOM 738 N N . LEU A 1 92 ? -11.343 0.180 7.184 1.00 96.44 92 LEU A N 1
ATOM 739 C CA . LEU A 1 92 ? -10.580 -0.334 8.314 1.00 96.44 92 LEU A CA 1
ATOM 740 C C . LEU A 1 92 ? -9.674 0.756 8.902 1.00 96.44 92 LEU A C 1
ATOM 742 O O . LEU A 1 92 ? -9.781 1.039 10.094 1.00 96.44 92 LEU A O 1
ATOM 746 N N . PHE A 1 93 ? -8.874 1.417 8.062 1.00 94.81 93 PHE A N 1
ATOM 747 C CA . PHE A 1 93 ? -7.974 2.502 8.466 1.00 94.81 93 PHE A CA 1
ATOM 748 C C . PHE A 1 93 ? -8.716 3.720 9.043 1.00 94.81 93 PHE A C 1
ATOM 750 O O . PHE A 1 93 ? -8.226 4.330 9.988 1.00 94.81 93 PHE A O 1
ATOM 757 N N . LYS A 1 94 ? -9.912 4.062 8.537 1.00 92.69 94 LYS A N 1
ATOM 758 C CA . LYS A 1 94 ? -10.726 5.168 9.084 1.00 92.69 94 LYS A CA 1
ATOM 759 C C . LYS A 1 94 ? -11.363 4.855 10.439 1.00 92.69 94 LYS A C 1
ATOM 761 O O . LYS A 1 94 ? -11.591 5.774 11.222 1.00 92.69 94 LYS A O 1
ATOM 766 N N . LYS A 1 95 ? -11.743 3.593 10.676 1.00 93.25 95 LYS A N 1
ATOM 767 C CA . LYS A 1 95 ? -12.556 3.190 11.837 1.00 93.25 95 LYS A CA 1
ATOM 768 C C . LYS A 1 95 ? -11.713 2.811 13.052 1.00 93.25 95 LYS A C 1
ATOM 770 O O . LYS A 1 95 ? -12.157 3.017 14.179 1.00 93.25 95 LYS A O 1
ATOM 775 N N . THR A 1 96 ? -10.567 2.172 12.839 1.00 90.44 96 THR A N 1
ATOM 776 C CA . THR A 1 96 ? -9.776 1.621 13.944 1.00 90.44 96 THR A CA 1
ATOM 777 C C . THR A 1 96 ? -8.987 2.702 14.672 1.00 90.44 96 THR A C 1
ATOM 779 O O . THR A 1 96 ? -8.441 3.615 14.062 1.00 90.44 96 THR A O 1
ATOM 782 N N . THR A 1 97 ? -8.924 2.585 15.995 1.00 89.75 97 THR A N 1
ATOM 783 C CA . THR A 1 97 ? -8.053 3.389 16.866 1.00 89.75 97 THR A CA 1
ATOM 784 C C . THR A 1 97 ? -6.801 2.619 17.285 1.00 89.75 97 THR A C 1
ATOM 786 O O . THR A 1 97 ? -5.833 3.219 17.744 1.00 89.75 97 THR A O 1
ATOM 789 N N . LEU A 1 98 ? -6.812 1.295 17.108 1.00 93.69 98 LEU A N 1
ATOM 790 C CA . LEU A 1 98 ? -5.687 0.403 17.367 1.00 93.69 98 LEU A CA 1
ATOM 791 C C . LEU A 1 98 ? -4.895 0.143 16.079 1.00 93.69 98 LEU A C 1
ATOM 793 O O . LEU A 1 98 ? -5.483 0.214 14.991 1.00 93.69 98 LEU A O 1
ATOM 797 N N . PRO A 1 99 ? -3.597 -0.203 16.180 1.00 95.75 99 PRO A N 1
ATOM 798 C CA . PRO A 1 99 ? -2.807 -0.627 15.030 1.00 95.75 99 PRO A CA 1
ATOM 799 C C . PRO A 1 99 ? -3.479 -1.759 14.241 1.00 95.75 99 PRO A C 1
ATOM 801 O O . PRO A 1 99 ? -4.091 -2.661 14.815 1.00 95.75 99 PRO A O 1
ATOM 804 N N . ILE A 1 100 ? -3.354 -1.716 12.915 1.00 97.00 100 ILE A N 1
ATOM 805 C CA . ILE A 1 100 ? -3.838 -2.775 12.025 1.00 97.00 100 ILE A CA 1
ATOM 806 C C . ILE A 1 100 ? -2.751 -3.834 11.904 1.00 97.00 100 ILE A C 1
ATOM 808 O O . ILE A 1 100 ? -1.642 -3.537 11.471 1.00 97.00 100 ILE A O 1
ATOM 812 N N . LYS A 1 101 ? -3.078 -5.085 12.218 1.00 97.69 101 LYS A N 1
ATOM 813 C CA . LYS A 1 101 ? -2.200 -6.223 11.956 1.00 97.69 101 LYS A CA 1
ATOM 814 C C . LYS A 1 101 ? -2.178 -6.500 10.455 1.00 97.69 101 LYS A C 1
ATOM 816 O O . LYS A 1 101 ? -3.206 -6.875 9.887 1.00 97.69 101 LYS A O 1
ATOM 821 N N . ILE A 1 102 ? -1.024 -6.333 9.824 1.00 97.12 102 ILE A N 1
ATOM 822 C CA . IL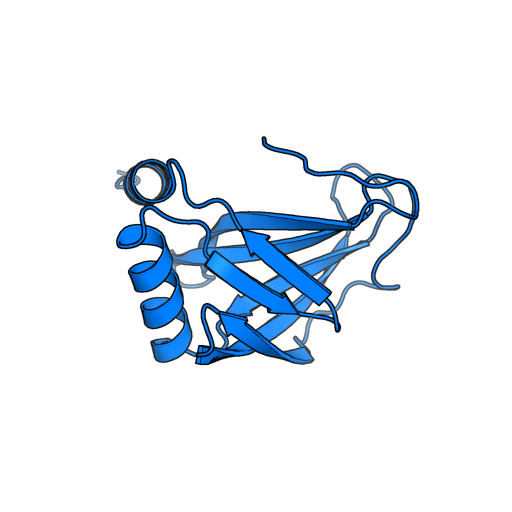E A 1 102 ? -0.802 -6.611 8.405 1.00 97.12 102 ILE A CA 1
ATOM 823 C C . ILE A 1 102 ? 0.114 -7.825 8.285 1.00 97.12 102 ILE A C 1
ATOM 825 O O . ILE A 1 102 ? 1.170 -7.858 8.907 1.00 97.12 102 ILE A O 1
ATOM 829 N N . GLN A 1 103 ? -0.290 -8.813 7.487 1.00 96.81 103 GLN A N 1
ATOM 830 C CA . GLN A 1 103 ? 0.567 -9.928 7.088 1.00 96.81 103 GLN A CA 1
ATOM 831 C C . GLN A 1 103 ? 0.951 -9.761 5.624 1.00 96.81 103 GLN A C 1
ATOM 833 O O . GLN A 1 103 ? 0.078 -9.627 4.755 1.00 96.81 103 GLN A O 1
ATOM 838 N N . TYR A 1 104 ? 2.253 -9.742 5.377 1.00 92.81 104 TYR A N 1
ATOM 839 C CA . TYR A 1 104 ? 2.846 -9.456 4.082 1.00 92.81 104 TYR A CA 1
ATOM 840 C C . TYR A 1 104 ? 4.263 -10.028 4.044 1.00 92.81 104 TYR A C 1
ATOM 842 O O . TYR A 1 104 ? 4.996 -9.866 5.005 1.00 92.81 104 TYR A O 1
ATOM 850 N N . ASP A 1 105 ? 4.627 -10.695 2.946 1.00 86.94 105 ASP A N 1
ATOM 851 C CA . ASP A 1 105 ? 5.995 -11.178 2.701 1.00 86.94 105 ASP A CA 1
ATOM 852 C C . ASP A 1 105 ? 6.575 -12.052 3.832 1.00 86.94 105 ASP A C 1
ATOM 854 O O . ASP A 1 105 ? 7.711 -11.894 4.250 1.00 86.94 105 ASP A O 1
ATOM 858 N N . ASN A 1 106 ? 5.754 -12.973 4.356 1.00 87.25 106 ASN A N 1
ATOM 859 C CA . ASN A 1 106 ? 6.038 -13.824 5.527 1.00 87.25 106 ASN A CA 1
ATOM 860 C C . ASN A 1 106 ? 6.237 -13.079 6.858 1.00 87.25 106 ASN A C 1
ATOM 862 O O . ASN A 1 106 ? 6.464 -13.711 7.888 1.00 87.25 106 ASN A O 1
ATOM 866 N N . GLU A 1 107 ? 6.052 -11.765 6.872 1.00 90.25 107 GLU A N 1
ATOM 867 C CA . GLU A 1 107 ? 6.110 -10.939 8.064 1.00 90.25 107 GLU A CA 1
ATOM 868 C C . GLU A 1 107 ? 4.712 -10.613 8.586 1.00 90.25 107 GLU A C 1
ATOM 870 O O . GLU A 1 107 ? 3.689 -10.682 7.893 1.00 90.25 107 GLU A O 1
ATOM 875 N N . THR A 1 108 ? 4.664 -10.250 9.863 1.00 93.94 108 THR A N 1
ATOM 876 C CA . THR A 1 108 ? 3.477 -9.702 10.509 1.00 93.94 108 THR A CA 1
ATOM 877 C C . THR A 1 108 ? 3.869 -8.418 11.217 1.00 93.94 108 THR A C 1
ATOM 879 O O . THR A 1 108 ? 4.661 -8.449 12.154 1.00 93.94 108 THR A O 1
ATOM 882 N N . LEU A 1 109 ? 3.269 -7.304 10.809 1.00 93.38 109 LEU A N 1
ATOM 883 C CA . LEU A 1 109 ? 3.542 -5.980 11.360 1.00 93.38 109 LEU A CA 1
ATOM 884 C C . LEU A 1 109 ? 2.271 -5.337 11.917 1.00 93.38 109 LEU A C 1
ATOM 886 O O . LEU A 1 109 ? 1.165 -5.570 11.427 1.00 93.38 109 LEU A O 1
ATOM 890 N N . ASN A 1 110 ? 2.432 -4.513 12.950 1.00 94.69 110 ASN A N 1
ATOM 891 C CA . ASN A 1 110 ? 1.354 -3.709 13.519 1.00 94.69 110 ASN A CA 1
ATOM 892 C C . ASN A 1 110 ? 1.445 -2.292 12.951 1.00 94.69 110 ASN A C 1
ATOM 894 O O . ASN A 1 110 ? 2.273 -1.493 13.380 1.00 94.69 110 ASN A O 1
ATOM 898 N N . PHE A 1 111 ? 0.594 -1.985 11.977 1.00 93.69 111 PHE A N 1
ATOM 899 C CA . PHE A 1 111 ? 0.618 -0.725 11.249 1.00 93.69 111 PHE A CA 1
ATOM 900 C C . PHE A 1 111 ? -0.130 0.372 12.023 1.00 93.69 111 PHE A C 1
ATOM 902 O O . PHE A 1 111 ? -1.340 0.237 12.253 1.00 93.69 111 PHE A O 1
ATOM 909 N N . PRO A 1 112 ? 0.534 1.468 12.429 1.00 92.38 112 PRO A N 1
ATOM 910 C CA . PRO A 1 112 ? -0.123 2.559 13.134 1.00 92.38 112 PRO A CA 1
ATOM 911 C C . PRO A 1 112 ? -1.071 3.326 12.201 1.00 92.38 112 PRO A C 1
ATOM 913 O O . PRO A 1 112 ? -0.725 3.666 11.074 1.00 92.38 112 PRO A O 1
ATOM 916 N N . VAL A 1 113 ? -2.272 3.641 12.688 1.00 91.75 113 VAL A N 1
ATOM 917 C CA . VAL A 1 113 ? -3.322 4.344 11.915 1.00 91.75 113 VAL A CA 1
ATOM 918 C C . VAL A 1 113 ? -3.592 5.768 12.400 1.00 91.75 113 VAL A C 1
ATOM 920 O O . VAL A 1 113 ? -4.496 6.450 11.914 1.00 91.75 113 VAL A O 1
ATOM 923 N N . ILE A 1 114 ? -2.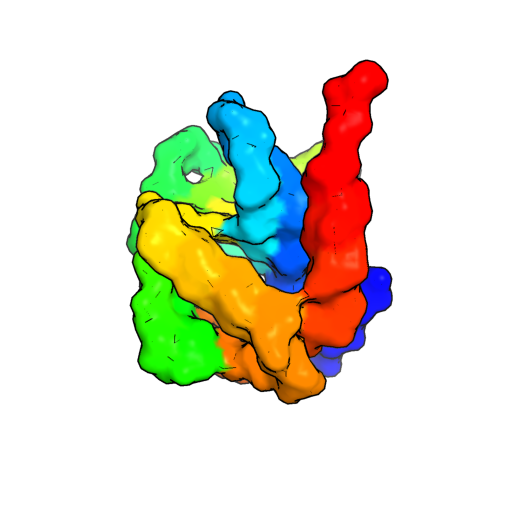823 6.230 13.386 1.00 90.25 114 ILE A N 1
ATOM 924 C CA . ILE A 1 114 ? -3.011 7.541 14.005 1.00 90.25 114 ILE A CA 1
ATOM 925 C C . ILE A 1 114 ? -2.881 8.627 12.932 1.00 90.25 114 ILE A C 1
ATOM 927 O O . ILE A 1 114 ? -1.916 8.669 12.175 1.00 90.25 114 ILE A O 1
ATOM 931 N N . GLY A 1 115 ? -3.880 9.508 12.863 1.00 88.50 115 GLY A N 1
ATOM 932 C CA . GLY A 1 115 ? -3.916 10.602 11.893 1.00 88.50 115 GLY A CA 1
ATOM 933 C C . GLY A 1 115 ? -4.400 10.216 10.492 1.00 88.50 115 GLY A C 1
ATOM 934 O O . GLY A 1 115 ? -4.587 11.120 9.677 1.00 88.50 115 GLY A O 1
ATOM 935 N N . PHE A 1 116 ? -4.687 8.936 10.214 1.00 91.31 116 PHE A N 1
ATOM 936 C CA . PHE A 1 116 ? -5.122 8.492 8.884 1.00 91.31 116 PHE A CA 1
ATOM 937 C C . PHE A 1 116 ? -6.367 9.233 8.393 1.00 91.31 116 PHE A C 1
ATOM 939 O O . PHE A 1 116 ? -6.355 9.793 7.304 1.00 91.31 116 PHE A O 1
ATOM 946 N N . THR A 1 117 ? -7.436 9.289 9.195 1.00 90.25 117 THR A N 1
ATOM 947 C CA . THR A 1 117 ? -8.691 9.947 8.788 1.00 90.25 117 THR A CA 1
ATOM 948 C C . THR A 1 117 ? -8.485 11.427 8.471 1.00 90.25 117 THR A C 1
ATOM 950 O O . THR A 1 117 ? -9.059 11.932 7.510 1.00 90.25 117 THR A O 1
ATOM 953 N N . LYS A 1 118 ? -7.621 12.115 9.231 1.00 89.44 118 LYS A N 1
ATOM 954 C CA . LYS A 1 118 ? -7.257 13.510 8.959 1.00 89.44 118 LYS A CA 1
ATOM 955 C C . LYS A 1 118 ? -6.518 13.625 7.624 1.00 89.44 118 LYS A C 1
ATOM 957 O O . LYS A 1 118 ? -6.934 14.410 6.783 1.00 89.44 118 LYS A O 1
ATOM 962 N N . ALA A 1 119 ? -5.483 12.809 7.410 1.00 89.62 119 ALA A N 1
ATOM 963 C CA . ALA A 1 119 ? -4.722 12.795 6.160 1.00 89.62 119 ALA A CA 1
ATOM 964 C C . ALA A 1 119 ? -5.604 12.458 4.944 1.00 89.62 119 ALA A C 1
ATOM 966 O O . ALA A 1 119 ? -5.513 13.120 3.914 1.00 89.62 119 ALA A O 1
ATOM 967 N N . TRP A 1 120 ? -6.510 11.486 5.083 1.00 89.38 120 TRP A N 1
ATOM 968 C CA . TRP A 1 120 ? -7.468 11.106 4.047 1.00 89.38 120 TRP A CA 1
ATOM 969 C C . TRP A 1 120 ? -8.382 12.267 3.666 1.00 89.38 120 TRP A C 1
ATOM 971 O O . TRP A 1 120 ? -8.525 12.577 2.488 1.00 89.38 120 TRP A O 1
ATOM 981 N N . ASN A 1 121 ? -8.973 12.943 4.648 1.00 87.94 121 ASN A N 1
ATOM 982 C CA . ASN A 1 121 ? -9.878 14.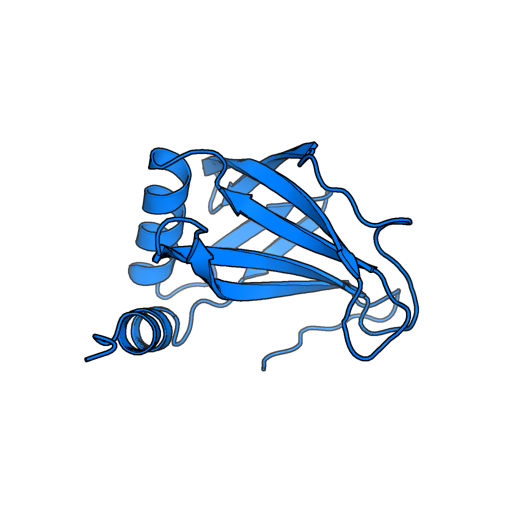056 4.374 1.00 87.94 121 ASN A CA 1
ATOM 983 C C . ASN A 1 121 ? -9.146 15.271 3.777 1.00 87.94 121 ASN A C 1
ATOM 985 O O . ASN A 1 121 ? -9.729 15.982 2.970 1.00 87.94 121 ASN A O 1
ATOM 989 N N . SER A 1 122 ? -7.874 15.496 4.127 1.00 86.06 122 SER A N 1
ATOM 990 C CA . SER A 1 122 ? -7.069 16.582 3.549 1.00 86.06 122 SER A CA 1
ATOM 991 C C . SER A 1 122 ? -6.581 16.296 2.128 1.00 86.06 122 SER A C 1
ATOM 993 O O . SER A 1 122 ? -6.415 17.226 1.350 1.00 86.06 122 SER A O 1
ATOM 995 N N . ALA A 1 123 ? -6.354 15.030 1.774 1.00 80.44 123 ALA A N 1
ATOM 996 C CA . ALA A 1 123 ? -5.874 14.655 0.443 1.00 80.44 123 ALA A CA 1
ATOM 997 C C . ALA A 1 123 ? -6.982 14.615 -0.627 1.00 80.44 123 ALA A C 1
ATOM 999 O O . ALA A 1 123 ? -6.664 14.544 -1.808 1.00 80.44 123 ALA A O 1
ATOM 1000 N N . GLY A 1 124 ? -8.255 14.639 -0.219 1.00 63.62 124 GLY A N 1
ATOM 1001 C CA . GLY A 1 124 ? -9.417 14.677 -1.112 1.00 63.62 124 GLY A CA 1
ATOM 1002 C C . GLY A 1 124 ? -10.052 16.062 -1.236 1.00 63.62 124 GLY A C 1
ATOM 1003 O O . GLY A 1 124 ? -11.199 16.145 -1.658 1.00 63.62 124 GLY A O 1
ATOM 1004 N N . GLY A 1 125 ? -9.357 17.123 -0.804 1.00 46.75 125 GLY A N 1
ATOM 1005 C CA . GLY A 1 125 ? -9.836 18.491 -0.979 1.00 46.75 125 GLY A CA 1
ATOM 1006 C C . GLY A 1 125 ? -9.990 18.802 -2.463 1.00 46.75 125 GLY A C 1
ATOM 1007 O O . GLY A 1 125 ? -9.073 18.527 -3.236 1.00 46.75 125 GLY A O 1
ATOM 1008 N N . ASP A 1 126 ? -11.151 19.340 -2.836 1.00 41.44 126 ASP A N 1
ATOM 1009 C CA . ASP A 1 126 ? -11.438 19.839 -4.176 1.00 41.44 126 ASP A CA 1
ATOM 1010 C C . ASP A 1 126 ? -10.250 20.663 -4.687 1.00 41.44 126 ASP A C 1
ATOM 1012 O O . ASP A 1 126 ? -9.958 21.746 -4.176 1.00 41.44 126 ASP A O 1
ATOM 1016 N N . ALA A 1 127 ? -9.552 20.146 -5.697 1.00 36.12 127 ALA A N 1
ATOM 1017 C CA . ALA A 1 127 ? -8.809 21.010 -6.595 1.00 36.12 127 ALA A CA 1
ATOM 1018 C C . ALA A 1 127 ? -9.861 21.782 -7.404 1.00 36.12 127 ALA A C 1
ATOM 1020 O O . ALA A 1 127 ? -10.359 21.279 -8.412 1.00 36.12 127 ALA A O 1
ATOM 1021 N N . ILE A 1 128 ? -10.261 22.947 -6.886 1.00 30.59 128 ILE A N 1
ATOM 1022 C CA . ILE A 1 128 ? -10.888 24.019 -7.668 1.00 30.59 128 ILE A CA 1
ATOM 1023 C C . ILE A 1 128 ? -9.793 24.810 -8.382 1.00 30.59 128 ILE A C 1
ATOM 1025 O O . ILE A 1 128 ? -8.723 25.021 -7.763 1.00 30.59 128 ILE A O 1
#

Sequence (128 aa):
MYMSGSSEDSKILIANITHSASGHQRLYFSDHYIDTSDVCSFKTSVPSRFTMVFNGQAVKMLRWCKKFTDVDQYYFELTPATERGNNYVIKLFKKTTLPIKIQYDNETLNFPVIGFTKAWNSAGGDAI

Secondary structure (DSSP, 8-state):
------SSS-EEEEEEEEE-TTS-EEEEEEEEESSS--SSSS--SSPEEEEEEETTEEEEEEEEEEE-SSSS-EEEEEEESSHHHHHHHHHHHHH-SSPEEEEETTEEEEE--TTHHHHHHHHT----